Protein AF-F8MF35-F1 (afdb_monomer)

Solvent-accessible surface area (backbone atoms only — not comparable to full-atom values): 8853 Å² total; per-residue (Å²): 119,29,60,53,88,91,62,76,61,62,36,95,80,21,42,27,32,47,70,94,35,84,47,41,43,65,75,42,80,76,54,50,90,77,56,73,77,44,73,49,78,48,78,39,83,89,72,42,32,37,41,39,40,38,32,13,63,85,31,99,70,37,28,41,36,44,32,42,40,33,34,42,90,88,78,61,24,35,38,35,41,42,29,43,72,42,34,90,89,41,87,92,64,50,42,61,60,51,49,56,53,62,70,71,61,81,86,73,88,71,58,75,94,75,55,75,5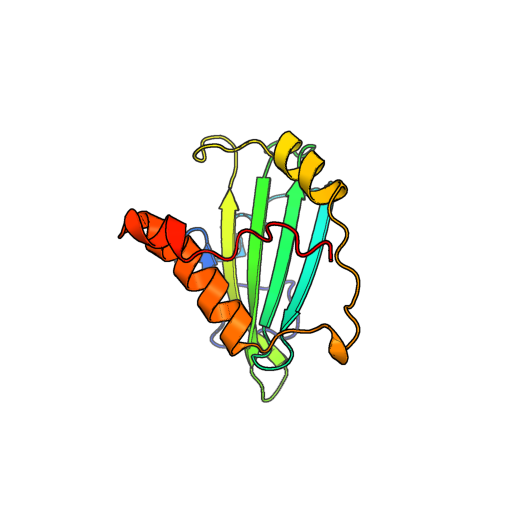4,71,66,58,55,48,53,44,53,49,32,55,59,37,38,82,82,35,75,73,31,62,81,69,34,78,84,71,81,78,87,83,125

Sequence (149 aa):
MGQAVPLKNIADDFQYIENNKTTLIITGIFSSILKMDFNRTIINMVSCLTFAEVVSTTSYKPFVLSSYIRHYLSDISIYKIDTIASTTGSWLFNASWTLQFARQENWPIMPLAQRDTRHTLQAAADTYLDMWSNKSAINAVPWGHHVHD

InterPro domains:
  IPR058334 Domain of unknown function DUF8021 [PF26061] (114-145)

Mean predicted aligned error: 5.94 Å

Nearest PDB structures (foldseek):
  7f0o-assembly1_A  TM=5.473E-01  e=5.793E-03  Aspergillus novofumigatus
  7f0z-assembly1_A  TM=4.625E-01  e=2.219E-02  Aspergillus novofumigatus
  7f11-assembly1_B  TM=4.968E-01  e=4.342E-02  Aspergillus novofumigatus
  8chv-assembly1_A  TM=6.545E-01  e=2.711E-01  Homo sapiens
  8chv-assembly1_D  TM=5.421E-01  e=1.768E-01  Homo sapiens

pLDDT: mean 89.34, std 11.83, range [36.72, 97.81]

Organism: Neurospora tetrasperma (strain FGSC 2508 / ATCC MYA-4615 / P0657) (NCBI:txid510951)

Foldseek 3Di:
DADPPVDPQADPQAWEAEPNDTDHCCVDPVVDPDDFPDKDWDADPVQLKIWMWTWDPPPPKTKIKTWIFGADPPRRGTRYIHIYIDTPPRPPDDSVVVVVVVVVDDDDDDDPVPDDDPVVVVVLVVLVVCCVVDVVSVVVRPPVPDPPD

Radius of gyration: 17.97 Å; Cα contacts (8 Å, |Δi|>4): 218; chains: 1; bounding box: 47×38×43 Å

Structure (mmCIF, N/CA/C/O backbone):
data_AF-F8MF35-F1
#
_entry.id   AF-F8MF35-F1
#
loop_
_atom_site.group_PDB
_atom_site.id
_atom_site.type_symbol
_atom_site.label_atom_id
_atom_site.label_alt_id
_atom_site.label_comp_id
_atom_site.label_asym_id
_atom_site.label_entity_id
_atom_site.label_seq_id
_atom_site.pdbx_PDB_ins_code
_atom_site.Cartn_x
_atom_site.Cartn_y
_atom_site.Cartn_z
_atom_site.occupancy
_atom_site.B_iso_or_equiv
_atom_site.auth_seq_id
_atom_site.auth_comp_id
_atom_site.auth_asym_id
_atom_site.auth_atom_id
_atom_site.pdbx_PDB_model_num
ATOM 1 N N . MET A 1 1 ? -9.294 -13.605 12.726 1.00 48.94 1 MET A N 1
ATOM 2 C CA . MET A 1 1 ? -10.385 -13.453 11.744 1.00 48.94 1 MET A CA 1
ATOM 3 C C . MET A 1 1 ? -10.772 -11.986 11.699 1.00 48.94 1 MET A C 1
ATOM 5 O O . MET A 1 1 ? -11.247 -11.487 12.708 1.00 48.94 1 MET A O 1
ATOM 9 N N . GLY A 1 2 ? -10.487 -11.265 10.612 1.00 55.09 2 GLY A N 1
ATOM 10 C CA . GLY A 1 2 ? -10.850 -9.846 10.493 1.00 55.09 2 GLY A CA 1
ATOM 11 C C . GLY A 1 2 ? -12.334 -9.685 10.142 1.00 55.09 2 GLY A C 1
ATOM 12 O O . GLY A 1 2 ? -12.716 -9.895 9.005 1.00 55.09 2 GLY A O 1
ATOM 13 N N . GLN A 1 3 ? -13.205 -9.341 11.091 1.00 55.88 3 GLN A N 1
ATOM 14 C CA . GLN A 1 3 ? -14.643 -9.212 10.800 1.00 55.88 3 GLN A CA 1
ATOM 15 C C . GLN A 1 3 ? -14.923 -8.137 9.739 1.00 55.88 3 GLN A C 1
ATOM 17 O O . GLN A 1 3 ? -14.727 -6.960 10.004 1.00 55.88 3 GLN A O 1
ATOM 22 N N . ALA A 1 4 ? -15.421 -8.536 8.568 1.00 60.62 4 ALA A N 1
ATOM 23 C CA . ALA A 1 4 ? -15.532 -7.701 7.370 1.00 60.62 4 ALA A CA 1
ATOM 24 C C . ALA A 1 4 ? -16.988 -7.409 6.949 1.00 60.62 4 ALA A C 1
ATOM 26 O O . ALA A 1 4 ? -17.245 -7.195 5.777 1.00 60.62 4 ALA A O 1
ATOM 27 N N . VAL A 1 5 ? -17.943 -7.411 7.886 1.00 55.88 5 VAL A N 1
ATOM 28 C CA . VAL A 1 5 ? -19.406 -7.522 7.659 1.00 55.88 5 VAL A CA 1
ATOM 29 C C . VAL A 1 5 ? -20.009 -6.713 6.478 1.00 55.88 5 VAL A C 1
ATOM 31 O O . VAL A 1 5 ? -20.897 -7.255 5.822 1.00 55.88 5 VAL A O 1
ATOM 34 N N . PRO A 1 6 ? -19.587 -5.474 6.140 1.00 65.19 6 PRO A N 1
ATOM 35 C CA . PRO A 1 6 ? -20.104 -4.771 4.955 1.00 65.19 6 PRO A CA 1
ATOM 36 C C . PRO A 1 6 ? -19.389 -5.094 3.622 1.00 65.19 6 PRO A C 1
ATOM 38 O O . PRO A 1 6 ? -19.875 -4.694 2.562 1.00 65.19 6 PRO A O 1
ATOM 41 N N . LEU A 1 7 ? -18.245 -5.783 3.639 1.00 69.00 7 LEU A N 1
ATOM 42 C CA . LEU A 1 7 ? -17.486 -6.174 2.449 1.00 69.00 7 LEU A CA 1
ATOM 43 C C . LEU A 1 7 ? -18.080 -7.441 1.814 1.00 69.00 7 LEU A C 1
ATOM 45 O O . LEU A 1 7 ? -18.447 -8.395 2.496 1.00 69.00 7 LEU A O 1
ATOM 49 N N . LYS A 1 8 ? -18.160 -7.455 0.481 1.00 80.44 8 LYS A N 1
ATOM 50 C CA . LYS A 1 8 ? -18.627 -8.605 -0.308 1.00 80.44 8 LYS A CA 1
ATOM 51 C C . LYS A 1 8 ? -17.434 -9.388 -0.854 1.00 80.44 8 LYS A C 1
ATOM 53 O O . LYS A 1 8 ? -16.385 -8.800 -1.100 1.00 80.44 8 LYS A O 1
ATOM 58 N N . ASN A 1 9 ? -17.633 -10.682 -1.106 1.00 89.38 9 ASN A N 1
ATOM 59 C CA . ASN A 1 9 ? -16.614 -11.592 -1.644 1.00 89.38 9 ASN A CA 1
ATOM 60 C C . ASN A 1 9 ? -15.341 -11.668 -0.774 1.00 89.38 9 ASN A C 1
ATOM 62 O O . ASN A 1 9 ? -14.228 -11.477 -1.260 1.00 89.38 9 ASN A O 1
ATOM 66 N N . ILE A 1 10 ? -15.521 -11.883 0.530 1.00 92.31 10 ILE A N 1
ATOM 67 C CA . ILE A 1 10 ? -14.438 -12.078 1.502 1.00 92.31 10 ILE A CA 1
ATOM 68 C C . ILE A 1 10 ? -14.250 -13.578 1.727 1.00 92.31 10 ILE A C 1
ATOM 70 O O . ILE A 1 10 ? -15.241 -14.282 1.911 1.00 92.31 10 ILE A O 1
ATOM 74 N N . ALA A 1 11 ? -13.006 -14.050 1.708 1.00 94.38 11 ALA A N 1
ATOM 75 C CA . ALA A 1 11 ? -12.685 -15.446 1.985 1.00 94.38 11 ALA A CA 1
ATOM 76 C C . ALA A 1 11 ? -12.872 -15.785 3.476 1.00 94.38 11 ALA A C 1
ATOM 78 O O . ALA A 1 11 ? -12.689 -14.927 4.345 1.00 94.38 11 ALA A O 1
ATOM 79 N N . ASP A 1 12 ? -13.178 -17.045 3.786 1.00 92.31 12 ASP A N 1
ATOM 80 C CA . ASP A 1 12 ? -13.400 -17.502 5.167 1.00 92.31 12 ASP A CA 1
ATOM 81 C C . ASP A 1 12 ? -12.163 -17.321 6.066 1.00 92.31 12 ASP A C 1
ATOM 83 O O . ASP A 1 12 ? -12.277 -17.079 7.270 1.00 92.31 12 ASP A O 1
ATOM 87 N N . ASP A 1 13 ? -10.964 -17.389 5.487 1.00 94.25 13 ASP A N 1
ATOM 88 C CA . ASP A 1 13 ? -9.683 -17.238 6.176 1.00 94.25 13 ASP A CA 1
ATOM 89 C C . ASP A 1 13 ? -9.136 -15.799 6.157 1.00 94.25 13 ASP A C 1
ATOM 91 O O . ASP A 1 13 ? -7.957 -15.564 6.435 1.00 94.25 13 ASP A O 1
ATOM 95 N N . PHE A 1 14 ? -10.001 -14.815 5.893 1.00 94.94 14 PHE A N 1
ATOM 96 C CA . PHE A 1 14 ? -9.620 -13.419 5.730 1.00 94.94 14 PHE A CA 1
ATOM 97 C C . PHE A 1 14 ? -8.771 -12.840 6.876 1.00 94.94 14 PHE A C 1
ATOM 99 O O . PHE A 1 14 ? -9.105 -12.898 8.075 1.00 94.94 14 PHE A O 1
ATOM 106 N N . GLN A 1 15 ? -7.694 -12.165 6.468 1.00 96.19 15 GLN A N 1
ATOM 107 C CA . GLN A 1 15 ? -6.764 -11.462 7.340 1.00 96.19 15 GLN A CA 1
ATOM 108 C C . GLN A 1 15 ? -6.730 -9.964 7.055 1.00 96.19 15 GLN A C 1
ATOM 110 O O . GLN A 1 15 ? -6.621 -9.519 5.912 1.00 96.19 15 GLN A O 1
ATOM 115 N N . TYR A 1 16 ? -6.730 -9.185 8.132 1.00 96.12 16 TYR A N 1
ATOM 116 C CA . TYR A 1 16 ? -6.444 -7.762 8.083 1.00 96.12 16 TYR A CA 1
ATOM 117 C C . TYR A 1 16 ? -5.167 -7.462 8.864 1.00 96.12 16 TYR A C 1
ATOM 119 O O . TYR A 1 16 ? -5.028 -7.860 10.025 1.00 96.12 16 TYR A O 1
ATOM 127 N N . ILE A 1 17 ? -4.237 -6.778 8.205 1.00 97.81 17 ILE A N 1
ATOM 128 C CA . ILE A 1 17 ? -2.981 -6.313 8.784 1.00 97.81 17 ILE A CA 1
ATOM 129 C C . ILE A 1 17 ? -2.973 -4.795 8.670 1.00 97.81 17 ILE A C 1
ATOM 131 O O . ILE A 1 17 ? -3.149 -4.257 7.582 1.00 97.81 17 ILE A O 1
ATOM 135 N N . GLU A 1 18 ? -2.760 -4.113 9.789 1.00 96.38 18 GLU A N 1
ATOM 136 C CA . GLU A 1 18 ? -2.608 -2.663 9.830 1.00 96.38 18 GLU A CA 1
ATOM 137 C C . GLU A 1 18 ? -1.289 -2.311 10.506 1.00 96.38 18 GLU A C 1
ATOM 139 O O . GLU A 1 18 ? -1.037 -2.751 11.629 1.00 96.38 18 GLU A O 1
ATOM 144 N N . ASN A 1 19 ? -0.438 -1.529 9.835 1.00 96.06 19 ASN A N 1
ATOM 145 C CA . ASN A 1 19 ? 0.861 -1.102 10.366 1.00 96.06 19 ASN A CA 1
ATOM 146 C C . ASN A 1 19 ? 1.671 -2.281 10.949 1.00 96.06 19 ASN A C 1
ATOM 148 O O . ASN A 1 19 ? 2.164 -2.225 12.079 1.00 96.06 19 ASN A O 1
ATOM 152 N N . ASN A 1 20 ? 1.777 -3.366 10.169 1.00 96.31 20 ASN A N 1
ATOM 153 C CA . ASN A 1 20 ? 2.462 -4.622 10.507 1.00 96.31 20 ASN A CA 1
ATOM 154 C C . ASN A 1 20 ? 1.878 -5.397 11.702 1.00 96.31 20 ASN A C 1
ATOM 156 O O . ASN A 1 20 ? 2.557 -6.247 12.280 1.00 96.31 20 ASN A O 1
ATOM 160 N N . LYS A 1 21 ? 0.622 -5.138 12.083 1.00 96.12 21 LYS A N 1
ATOM 161 C CA . LYS A 1 21 ? -0.072 -5.867 13.149 1.00 96.12 21 LYS A CA 1
ATOM 162 C C . LYS A 1 21 ? -1.361 -6.487 12.634 1.00 96.12 21 LYS A C 1
ATOM 164 O O . LYS A 1 21 ? -2.215 -5.798 12.083 1.00 96.12 21 LYS A O 1
ATOM 169 N N . THR A 1 22 ? -1.527 -7.785 12.866 1.00 96.38 22 THR A N 1
ATOM 170 C CA . THR A 1 22 ? -2.803 -8.465 12.625 1.00 96.38 22 THR A CA 1
ATOM 171 C C . THR A 1 22 ? -3.858 -7.919 13.582 1.00 96.38 22 THR A C 1
ATOM 173 O O . THR A 1 22 ? -3.657 -7.933 14.797 1.00 96.38 22 THR A O 1
ATOM 176 N N . THR A 1 23 ? -4.981 -7.444 13.049 1.00 93.00 23 THR A N 1
ATOM 177 C CA . THR A 1 23 ? -6.062 -6.841 13.844 1.00 93.00 23 THR A CA 1
ATOM 178 C C . THR A 1 23 ? -7.435 -7.097 13.214 1.00 93.00 23 THR A C 1
ATOM 180 O O . THR A 1 23 ? -7.542 -7.693 12.140 1.00 93.00 23 THR A O 1
ATOM 183 N N . LEU A 1 24 ? -8.516 -6.687 13.883 1.00 91.19 24 LEU A N 1
ATOM 184 C CA . LEU A 1 24 ? -9.855 -6.691 13.296 1.00 91.19 24 LEU A CA 1
ATOM 185 C C . LEU A 1 24 ? -10.034 -5.424 12.459 1.00 91.19 24 LEU A C 1
ATOM 187 O O . LEU A 1 24 ? -9.808 -4.319 12.954 1.00 91.19 24 LEU A O 1
ATOM 191 N N . ILE A 1 25 ? -10.499 -5.565 11.217 1.00 90.44 25 ILE A N 1
ATOM 192 C CA . ILE A 1 25 ? -10.723 -4.417 10.321 1.00 90.44 25 ILE A CA 1
ATOM 193 C C . ILE A 1 25 ? -11.735 -3.413 10.901 1.00 90.44 25 ILE A C 1
ATOM 195 O O . ILE A 1 25 ? -11.543 -2.208 10.777 1.00 90.44 25 ILE A O 1
ATOM 199 N N . ILE A 1 26 ? -12.728 -3.895 11.657 1.00 88.00 26 ILE A N 1
ATOM 200 C CA . ILE A 1 26 ? -13.704 -3.071 12.399 1.00 88.00 26 ILE A CA 1
ATOM 201 C C . ILE A 1 26 ? -13.131 -2.327 13.613 1.00 88.00 26 ILE A C 1
ATOM 203 O O . ILE A 1 26 ? -13.817 -1.487 14.181 1.00 88.00 26 ILE A O 1
ATOM 207 N N . THR A 1 27 ? -11.904 -2.634 14.031 1.00 89.81 27 THR A N 1
ATOM 208 C CA . THR A 1 27 ? -11.193 -1.901 15.096 1.00 89.81 27 THR A CA 1
ATOM 209 C C . THR A 1 27 ? -10.030 -1.068 14.561 1.00 89.81 27 THR A C 1
ATOM 211 O O . THR A 1 27 ? -9.429 -0.309 15.314 1.00 89.81 27 THR A O 1
ATOM 214 N N . GLY A 1 28 ? -9.693 -1.226 13.277 1.00 88.31 28 GLY A N 1
ATOM 215 C CA . GLY A 1 28 ? -8.611 -0.507 12.611 1.00 88.31 28 GLY A CA 1
ATOM 216 C C . GLY A 1 28 ? -9.039 0.856 12.072 1.00 88.31 28 GLY A C 1
ATOM 217 O O . GLY A 1 28 ? -10.094 1.389 12.421 1.00 88.31 28 GLY A O 1
ATOM 218 N N . ILE A 1 29 ? -8.243 1.409 11.163 1.00 89.06 29 ILE A N 1
ATOM 219 C CA . ILE A 1 29 ? -8.468 2.717 10.541 1.00 89.06 29 ILE A CA 1
ATOM 220 C C . ILE A 1 29 ? -9.811 2.802 9.804 1.00 89.06 29 ILE A C 1
ATOM 222 O O . ILE A 1 29 ? -10.461 3.845 9.818 1.00 89.06 29 ILE A O 1
ATOM 226 N N . PHE A 1 30 ? -10.280 1.687 9.240 1.00 87.25 30 PHE A N 1
ATOM 227 C CA . PHE A 1 30 ? -11.561 1.599 8.532 1.00 87.25 30 PHE A CA 1
ATOM 228 C C . PHE A 1 30 ? -12.794 1.633 9.451 1.00 87.25 30 PHE A C 1
ATOM 230 O O . PHE A 1 30 ? -13.915 1.697 8.955 1.00 87.25 30 PHE A O 1
ATOM 237 N N . SER A 1 31 ? -12.610 1.624 10.775 1.00 85.62 31 SER A N 1
ATOM 238 C CA . SER A 1 31 ? -13.697 1.819 11.749 1.00 85.62 31 SER A CA 1
ATOM 239 C C . SER A 1 31 ? -14.166 3.274 11.860 1.00 85.62 31 SER A C 1
ATOM 241 O O . SER A 1 31 ? -15.245 3.548 12.384 1.00 85.62 31 SER A O 1
ATOM 243 N N . SER A 1 32 ? -13.350 4.220 11.389 1.00 78.44 32 SER A N 1
ATOM 244 C CA . SER A 1 32 ? -13.625 5.654 11.461 1.00 78.44 32 SER A CA 1
ATOM 245 C C . SER A 1 32 ? -14.308 6.163 10.190 1.00 78.44 32 SER A C 1
ATOM 247 O O . SER A 1 32 ? -14.202 5.561 9.126 1.00 78.44 32 SER A O 1
ATOM 249 N N . ILE A 1 33 ? -14.980 7.316 10.268 1.00 74.94 33 ILE A N 1
ATOM 250 C CA . ILE A 1 33 ? -15.482 7.998 9.067 1.00 74.94 33 ILE A CA 1
ATOM 251 C C . ILE A 1 33 ? -14.280 8.546 8.287 1.00 74.94 33 ILE A C 1
ATOM 253 O O . ILE A 1 33 ? -13.606 9.483 8.720 1.00 74.94 33 ILE A O 1
ATOM 257 N N . LEU A 1 34 ? -14.015 7.950 7.126 1.00 79.12 34 LEU A N 1
ATOM 258 C CA . LEU A 1 34 ? -12.908 8.305 6.246 1.00 79.12 34 LEU A CA 1
ATOM 259 C C . LEU A 1 34 ? -13.431 9.156 5.082 1.00 79.12 34 LEU A C 1
ATOM 261 O O . LEU A 1 34 ? -13.880 8.629 4.066 1.00 79.12 34 LEU A O 1
ATOM 265 N N . LYS A 1 35 ? -13.381 10.486 5.210 1.00 87.38 35 LYS A N 1
ATOM 266 C CA . LYS A 1 35 ? -13.580 11.360 4.046 1.00 87.38 35 LYS A CA 1
ATOM 267 C C . LYS A 1 35 ? -12.353 11.246 3.142 1.00 87.38 35 LYS A C 1
ATOM 269 O O . LYS A 1 35 ? -11.247 11.444 3.616 1.00 87.38 35 LYS A O 1
ATOM 274 N N . MET A 1 36 ? -12.539 10.934 1.864 1.00 91.06 36 MET A N 1
ATOM 275 C CA . MET A 1 36 ? -11.436 10.822 0.903 1.00 91.06 36 MET A CA 1
ATOM 276 C C . MET A 1 36 ? -11.335 12.098 0.068 1.00 91.06 36 MET A C 1
ATOM 278 O O . MET A 1 36 ? -12.311 12.493 -0.564 1.00 91.06 36 MET A O 1
ATOM 282 N N . ASP A 1 37 ? -10.158 12.720 0.039 1.00 95.69 37 ASP A N 1
ATOM 283 C CA . ASP A 1 37 ? -9.874 13.908 -0.784 1.00 95.69 37 ASP A CA 1
ATOM 284 C C . ASP A 1 37 ? -9.106 13.560 -2.073 1.00 95.69 37 ASP A C 1
ATOM 286 O O . ASP A 1 37 ? -9.059 14.354 -3.021 1.00 95.69 37 ASP A O 1
ATOM 290 N N . PHE A 1 38 ? -8.503 12.370 -2.101 1.00 95.75 38 PHE A N 1
ATOM 291 C CA . PHE A 1 38 ? -7.874 11.747 -3.258 1.00 95.75 38 PHE A CA 1
ATOM 292 C C . PHE A 1 38 ? -7.849 10.229 -3.083 1.00 95.75 38 PHE A C 1
ATOM 294 O O . PHE A 1 38 ? -7.722 9.722 -1.965 1.00 95.75 38 PHE A O 1
ATOM 301 N N . ASN A 1 39 ? -7.949 9.512 -4.199 1.00 95.62 39 ASN A N 1
ATOM 302 C CA . ASN A 1 39 ? -7.656 8.092 -4.257 1.00 95.62 39 ASN A CA 1
ATOM 303 C C . ASN A 1 39 ? -6.943 7.741 -5.565 1.00 95.62 39 ASN A C 1
ATOM 305 O O . ASN A 1 39 ? -7.131 8.406 -6.586 1.00 95.62 39 ASN A O 1
ATOM 309 N N . ARG A 1 40 ? -6.155 6.670 -5.523 1.00 94.56 40 ARG A N 1
ATOM 310 C CA . ARG A 1 40 ? -5.594 6.015 -6.701 1.00 94.56 40 ARG A CA 1
ATOM 311 C C . ARG A 1 40 ? -5.683 4.512 -6.526 1.00 94.56 40 ARG A C 1
ATOM 313 O O . ARG A 1 40 ? -5.469 3.991 -5.435 1.00 94.56 40 ARG A O 1
ATOM 320 N N . THR A 1 41 ? -5.952 3.808 -7.617 1.00 94.38 41 THR A N 1
ATOM 321 C CA . THR A 1 41 ? -5.960 2.348 -7.637 1.00 94.38 41 THR A CA 1
ATOM 322 C C . THR A 1 41 ? -5.061 1.831 -8.750 1.00 94.38 41 THR A C 1
ATOM 324 O O . THR A 1 41 ? -5.130 2.307 -9.880 1.00 94.38 41 THR A O 1
ATOM 327 N N . ILE A 1 42 ? -4.222 0.850 -8.425 1.00 92.62 42 ILE A N 1
ATOM 328 C CA . ILE A 1 42 ? -3.347 0.147 -9.365 1.00 92.62 42 ILE A CA 1
ATO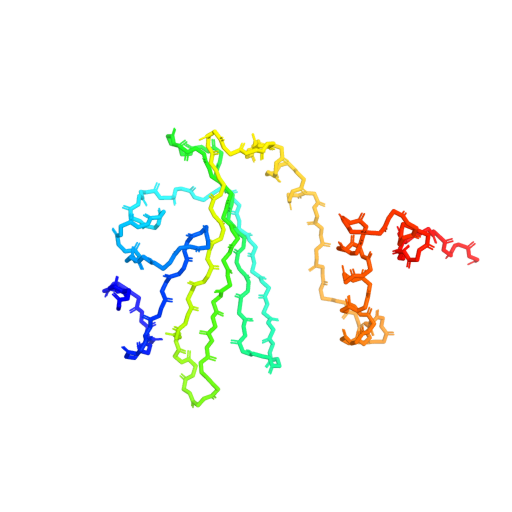M 329 C C . ILE A 1 42 ? -3.646 -1.345 -9.252 1.00 92.62 42 ILE A C 1
ATOM 331 O O . ILE A 1 42 ? -3.714 -1.891 -8.152 1.00 92.62 42 ILE A O 1
ATOM 335 N N . ILE A 1 43 ? -3.821 -2.014 -10.389 1.00 92.12 43 ILE A N 1
ATOM 336 C CA . ILE A 1 43 ? -4.199 -3.427 -10.440 1.00 92.12 43 ILE A CA 1
ATOM 337 C C . ILE A 1 43 ? -3.039 -4.240 -11.012 1.00 92.12 43 ILE A C 1
ATOM 339 O O . ILE A 1 43 ? -2.516 -3.939 -12.084 1.00 92.12 43 ILE A O 1
ATOM 343 N N . ASN A 1 44 ? -2.658 -5.307 -10.314 1.00 91.19 44 ASN A N 1
ATOM 344 C CA . ASN A 1 44 ? -1.713 -6.308 -10.784 1.00 91.19 44 ASN A CA 1
ATOM 345 C C . ASN A 1 44 ? -2.468 -7.572 -11.193 1.00 91.19 44 ASN A C 1
ATOM 347 O O . ASN A 1 44 ? -2.809 -8.411 -10.357 1.00 91.19 44 ASN A O 1
ATOM 351 N N . MET A 1 45 ? -2.693 -7.712 -12.497 1.00 87.94 45 MET A N 1
ATOM 352 C CA . MET A 1 45 ? -3.438 -8.837 -13.068 1.00 87.94 45 MET A CA 1
ATOM 353 C C . MET A 1 45 ? -2.701 -10.180 -12.953 1.00 87.94 45 MET A C 1
ATOM 355 O O . MET A 1 45 ? -3.341 -11.221 -12.989 1.00 87.94 45 MET A O 1
ATOM 359 N N . VAL A 1 46 ? -1.371 -10.177 -12.800 1.00 89.25 46 VAL A N 1
ATOM 360 C CA . VAL A 1 46 ? -0.571 -11.416 -12.711 1.00 89.25 46 VAL A CA 1
ATOM 361 C C . VAL A 1 46 ? -0.670 -12.041 -11.323 1.00 89.25 46 VAL A C 1
ATOM 363 O O . VAL A 1 46 ? -0.708 -13.257 -11.191 1.00 89.25 46 VAL A O 1
ATOM 366 N N . SER A 1 47 ? -0.692 -11.212 -10.279 1.00 90.38 47 SER A N 1
ATOM 367 C CA . SER A 1 47 ? -0.726 -11.676 -8.889 1.00 90.38 47 SER A CA 1
ATOM 368 C C . SER A 1 47 ? -2.078 -11.456 -8.207 1.00 90.38 47 SER A C 1
ATOM 370 O O . SER A 1 47 ? -2.118 -11.497 -6.981 1.00 90.38 47 SER A O 1
ATOM 372 N N . CYS A 1 48 ? -3.133 -11.143 -8.973 1.00 93.44 48 CYS A N 1
ATOM 373 C CA . CYS A 1 48 ? -4.473 -10.784 -8.487 1.00 93.44 48 CYS A CA 1
ATOM 374 C C . CYS A 1 48 ? -4.431 -9.913 -7.221 1.00 93.44 48 CYS A C 1
ATOM 376 O O . CYS A 1 48 ? -4.985 -10.240 -6.171 1.00 93.44 48 CYS A O 1
ATOM 378 N N . LEU A 1 49 ? -3.698 -8.804 -7.333 1.00 95.31 49 LEU A N 1
ATOM 379 C CA . LEU A 1 49 ? -3.449 -7.857 -6.254 1.00 95.31 49 LEU A CA 1
ATOM 380 C C . LEU A 1 49 ? -3.899 -6.468 -6.693 1.00 95.31 49 LEU A C 1
ATOM 382 O O . LEU A 1 49 ? -3.519 -6.006 -7.767 1.00 95.31 49 LEU A O 1
ATOM 386 N N . THR A 1 50 ? -4.628 -5.784 -5.825 1.00 95.69 50 THR A N 1
ATOM 387 C CA . THR A 1 50 ? -4.981 -4.376 -5.989 1.00 95.69 50 THR A CA 1
ATOM 388 C C . THR A 1 50 ? -4.210 -3.550 -4.969 1.00 95.69 50 THR A C 1
ATOM 390 O O . THR A 1 50 ? -4.175 -3.893 -3.791 1.00 95.69 50 THR A O 1
ATOM 393 N N . PHE A 1 51 ? -3.593 -2.462 -5.407 1.00 96.38 51 PHE A N 1
ATOM 394 C CA . PHE A 1 51 ? -3.067 -1.420 -4.536 1.00 96.38 51 PHE A CA 1
ATOM 395 C C . PHE A 1 51 ? -4.022 -0.228 -4.555 1.00 96.38 51 PHE A C 1
ATOM 397 O O . PHE A 1 51 ? -4.398 0.238 -5.631 1.00 96.38 51 PHE A O 1
ATOM 404 N N . ALA A 1 52 ? -4.406 0.261 -3.381 1.00 95.88 52 ALA A N 1
ATOM 405 C CA . ALA A 1 52 ? -5.236 1.442 -3.208 1.00 95.88 52 ALA A CA 1
ATOM 406 C C . ALA A 1 52 ? -4.526 2.458 -2.307 1.00 95.88 52 ALA A C 1
ATOM 408 O O . ALA A 1 52 ? -4.229 2.175 -1.144 1.00 95.88 52 AL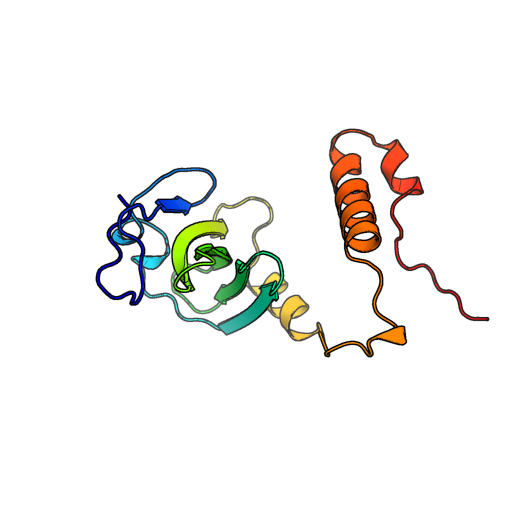A A O 1
ATOM 409 N N . GLU A 1 53 ? -4.293 3.645 -2.850 1.00 96.06 53 GLU A N 1
ATOM 410 C CA . GLU A 1 53 ? -3.847 4.817 -2.111 1.00 96.06 53 GLU A CA 1
ATOM 411 C C . GLU A 1 53 ? -5.055 5.702 -1.812 1.00 96.06 53 GLU A C 1
ATOM 413 O O . GLU A 1 53 ? -5.865 5.976 -2.700 1.00 96.06 53 GLU A O 1
ATOM 418 N N . VAL A 1 54 ? -5.171 6.165 -0.570 1.00 95.75 54 VAL A N 1
ATOM 419 C CA . VAL A 1 54 ? -6.210 7.110 -0.152 1.00 95.75 54 VAL A CA 1
ATOM 420 C C . VAL A 1 54 ? -5.577 8.219 0.669 1.00 95.75 54 VAL A C 1
ATOM 422 O O . VAL A 1 54 ? -4.880 7.953 1.646 1.00 95.75 54 VAL A O 1
ATOM 425 N N . VAL A 1 55 ? -5.875 9.467 0.315 1.00 96.50 55 VAL A N 1
ATOM 426 C CA . VAL A 1 55 ? -5.421 10.645 1.058 1.00 96.50 55 VAL A CA 1
ATOM 427 C C . VAL A 1 55 ? -6.628 11.425 1.561 1.00 96.50 55 VAL A C 1
ATOM 429 O O . VAL A 1 55 ? -7.574 11.698 0.820 1.00 96.50 55 VAL A O 1
ATOM 432 N N . SER A 1 56 ? -6.572 11.800 2.834 1.00 94.94 56 SER A N 1
ATOM 433 C CA . SER A 1 56 ? -7.554 12.643 3.503 1.00 94.94 56 SER A CA 1
ATOM 434 C C . SER A 1 56 ? -6.848 13.767 4.235 1.00 94.94 56 SER A C 1
ATOM 436 O O . SER A 1 56 ? -6.098 13.534 5.187 1.00 94.94 56 SER A O 1
ATOM 438 N N . THR A 1 57 ? -7.139 14.991 3.818 1.00 93.88 57 THR A N 1
ATOM 439 C CA . THR A 1 57 ? -6.655 16.224 4.441 1.00 93.88 57 THR A CA 1
ATOM 440 C C . THR A 1 57 ? -7.753 16.939 5.217 1.00 93.88 57 THR A C 1
ATOM 442 O O . THR A 1 57 ? -7.445 17.734 6.099 1.00 93.88 57 THR A O 1
ATOM 445 N N . THR A 1 58 ? -9.024 16.647 4.925 1.00 86.06 58 THR A N 1
ATOM 446 C CA . THR A 1 58 ? -10.184 17.362 5.480 1.00 86.06 58 THR A CA 1
ATOM 447 C C . THR A 1 58 ? -10.979 16.580 6.529 1.00 86.06 58 THR A C 1
ATOM 449 O O . THR A 1 58 ? -11.955 17.103 7.068 1.00 86.06 58 THR A O 1
ATOM 452 N N . SER A 1 59 ? -10.595 15.337 6.837 1.00 81.12 59 SER A N 1
ATOM 453 C CA . SER A 1 59 ? -11.138 14.617 7.998 1.00 81.12 59 SER A CA 1
ATOM 454 C C . SER A 1 59 ? -10.653 15.240 9.313 1.00 81.12 59 SER A C 1
ATOM 456 O O . SER A 1 59 ? -9.569 15.820 9.363 1.00 81.12 59 SER A O 1
ATOM 458 N N . TYR A 1 60 ? -11.418 15.057 10.400 1.00 83.06 60 TYR A N 1
ATOM 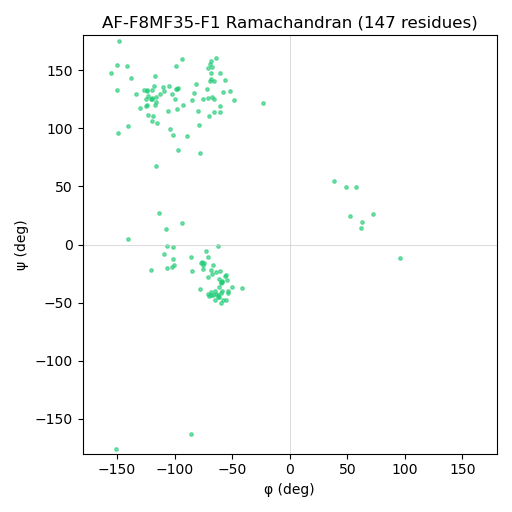459 C CA . TYR A 1 60 ? -11.020 15.465 11.758 1.00 83.06 60 TYR A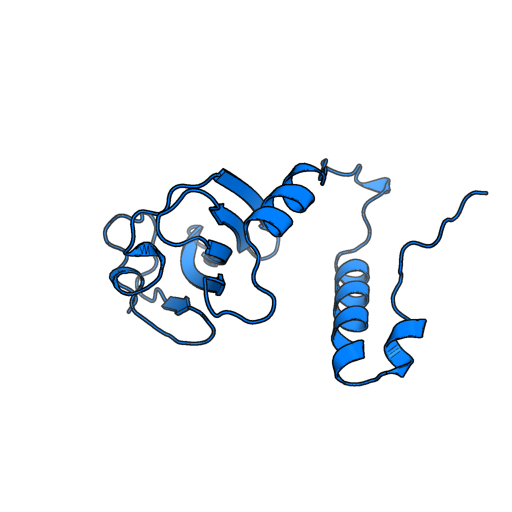 CA 1
ATOM 460 C C . TYR A 1 60 ? -9.616 14.961 12.118 1.00 83.06 60 TYR A C 1
ATOM 462 O O . TYR A 1 60 ? -8.833 15.662 12.756 1.00 83.06 60 TYR A O 1
ATOM 470 N N . LYS A 1 61 ? -9.288 13.750 11.659 1.00 88.62 61 LYS A N 1
ATOM 471 C CA . LYS A 1 61 ? -7.951 13.177 11.745 1.00 88.62 61 LYS A CA 1
ATOM 472 C C . LYS A 1 61 ? -7.441 12.889 10.327 1.00 88.62 61 LYS A C 1
ATOM 474 O O . LYS A 1 61 ? -7.937 11.949 9.706 1.00 88.62 61 LYS A O 1
ATOM 479 N N . PRO A 1 62 ? -6.487 13.679 9.797 1.00 93.12 62 PRO A N 1
ATOM 480 C CA . PRO A 1 62 ? -5.899 13.436 8.483 1.00 93.12 62 PRO A CA 1
ATOM 481 C C . PRO A 1 62 ? -5.201 12.080 8.414 1.00 93.12 62 PRO A C 1
ATOM 483 O O . PRO A 1 62 ? -4.623 11.611 9.402 1.00 93.12 62 PRO A O 1
ATOM 486 N N . PHE A 1 63 ? -5.217 11.462 7.238 1.00 94.81 63 PHE A N 1
ATOM 487 C CA . PHE A 1 63 ? -4.558 10.181 7.010 1.00 94.81 63 PHE A CA 1
ATOM 488 C C . PHE A 1 63 ? -4.084 10.023 5.566 1.00 94.81 63 PHE A C 1
ATOM 490 O O . PHE A 1 63 ? -4.641 10.606 4.634 1.00 94.81 63 PHE A O 1
ATOM 497 N N . VAL A 1 64 ? -3.062 9.189 5.405 1.00 96.12 64 VAL A N 1
ATOM 498 C CA . VAL A 1 64 ? -2.611 8.634 4.129 1.00 96.12 64 VAL A CA 1
ATOM 499 C C . VAL A 1 64 ? -2.609 7.121 4.300 1.00 96.12 64 VAL A C 1
ATOM 501 O O . VAL A 1 64 ? -1.925 6.602 5.185 1.00 96.12 64 VAL A O 1
ATOM 504 N N . LEU A 1 65 ? -3.410 6.428 3.494 1.00 96.25 65 LEU A N 1
ATOM 505 C CA . LEU A 1 65 ? -3.526 4.975 3.507 1.00 96.25 65 LEU A CA 1
ATOM 506 C C . LEU A 1 65 ? -2.908 4.404 2.244 1.00 96.25 65 LEU A C 1
ATOM 508 O O . LEU A 1 65 ? -3.172 4.878 1.143 1.00 96.25 65 LEU A O 1
ATOM 512 N N . SER A 1 66 ? -2.139 3.342 2.418 1.00 96.94 66 SER A N 1
ATOM 513 C CA . SER A 1 66 ? -1.647 2.484 1.347 1.00 96.94 66 SER A CA 1
ATOM 514 C C . SER A 1 66 ? -2.109 1.069 1.649 1.00 96.94 66 SER A C 1
ATOM 516 O O . SER A 1 66 ? -1.676 0.490 2.641 1.00 96.94 66 SER A O 1
ATOM 518 N N . SER A 1 67 ? -3.026 0.538 0.840 1.00 96.94 67 SER A N 1
ATOM 519 C CA . SER A 1 67 ? -3.653 -0.766 1.073 1.00 96.94 67 SER A CA 1
ATOM 520 C C . SER A 1 67 ? -3.396 -1.726 -0.080 1.00 96.94 67 SER A C 1
ATOM 522 O O . SER A 1 67 ? -3.738 -1.434 -1.223 1.00 96.94 67 SER A O 1
ATOM 524 N N . TYR A 1 68 ? -2.851 -2.897 0.229 1.00 97.38 68 TYR A N 1
ATOM 525 C CA . TYR A 1 68 ? -2.750 -4.031 -0.681 1.00 97.38 68 TYR A CA 1
ATOM 526 C C . TYR A 1 68 ? -3.893 -5.011 -0.413 1.00 97.38 68 TYR A C 1
ATOM 528 O O . TYR A 1 68 ? -3.965 -5.616 0.655 1.00 97.38 68 TYR A O 1
ATOM 536 N N . ILE A 1 69 ? -4.762 -5.195 -1.401 1.00 96.44 69 ILE A N 1
ATOM 537 C CA . ILE A 1 69 ? -5.909 -6.104 -1.370 1.00 96.44 69 ILE A CA 1
ATOM 538 C C . ILE A 1 69 ? -5.568 -7.313 -2.235 1.00 96.44 69 ILE A C 1
ATOM 540 O O . ILE A 1 69 ? -5.365 -7.183 -3.444 1.00 96.44 69 ILE A O 1
ATOM 544 N N . ARG A 1 70 ? -5.456 -8.486 -1.614 1.00 97.00 70 ARG A N 1
ATOM 545 C CA . ARG A 1 70 ? -5.073 -9.735 -2.277 1.00 97.00 70 ARG A CA 1
ATOM 546 C C . ARG A 1 70 ? -6.281 -10.633 -2.462 1.00 97.00 70 ARG A C 1
ATOM 548 O O . ARG A 1 70 ? -7.072 -10.812 -1.533 1.00 97.00 70 ARG A O 1
ATOM 555 N N . HIS A 1 71 ? -6.363 -11.212 -3.652 1.00 95.94 71 HIS A N 1
ATOM 556 C CA . HIS A 1 71 ? -7.474 -12.044 -4.076 1.00 95.94 71 HIS A CA 1
ATOM 557 C C . HIS A 1 71 ? -7.013 -13.474 -4.356 1.00 95.94 71 HIS A C 1
ATOM 559 O O . HIS A 1 71 ? -5.910 -13.684 -4.868 1.00 95.94 71 HIS A O 1
ATOM 565 N N . TYR A 1 72 ? -7.860 -14.457 -4.062 1.00 95.62 72 TYR A N 1
ATOM 566 C CA . TYR A 1 72 ? -7.655 -15.815 -4.551 1.00 95.62 72 TYR A CA 1
ATOM 567 C C . TYR A 1 72 ? -7.862 -15.879 -6.065 1.00 95.62 72 TYR A C 1
ATOM 569 O O . TYR A 1 72 ? -8.777 -15.265 -6.607 1.00 95.62 72 TYR A O 1
ATOM 577 N N . LEU A 1 73 ? -7.027 -16.658 -6.758 1.00 91.06 73 LEU A N 1
ATOM 578 C CA . LEU A 1 73 ? -7.142 -16.844 -8.210 1.00 91.06 73 LEU A CA 1
ATOM 579 C C . LEU A 1 73 ? -8.408 -17.615 -8.613 1.00 91.06 73 LEU A C 1
ATOM 581 O O . LEU A 1 73 ? -8.870 -17.473 -9.740 1.00 91.06 73 LEU A O 1
ATOM 585 N N . SER A 1 74 ? -8.941 -18.445 -7.714 1.00 91.88 74 SER A N 1
ATOM 586 C CA . SER A 1 74 ? -10.073 -19.337 -7.980 1.00 91.88 74 SER A CA 1
ATOM 587 C C . SER A 1 74 ? -11.403 -18.602 -8.128 1.00 91.88 74 SER A C 1
ATOM 589 O O . SER A 1 74 ? -12.187 -18.936 -9.010 1.00 91.88 74 SER A O 1
ATOM 591 N N . ASP A 1 75 ? -11.667 -17.624 -7.265 1.00 92.19 75 ASP A N 1
ATOM 592 C CA . ASP A 1 75 ? -12.980 -16.979 -7.128 1.00 92.19 75 ASP A CA 1
ATOM 593 C C . ASP A 1 75 ? -12.895 -15.460 -6.895 1.00 92.19 75 ASP A C 1
ATOM 595 O O . ASP A 1 75 ? -13.910 -14.788 -6.694 1.00 92.19 75 ASP A O 1
ATOM 599 N N . ILE A 1 76 ? -11.681 -14.897 -6.943 1.00 91.31 76 ILE A N 1
ATOM 600 C CA . ILE A 1 76 ? -11.404 -13.471 -6.730 1.00 91.31 76 ILE A CA 1
ATOM 601 C C . ILE A 1 76 ? -11.805 -12.997 -5.318 1.00 91.31 76 ILE A C 1
ATOM 603 O O . ILE A 1 76 ? -11.851 -11.791 -5.045 1.00 91.31 76 ILE A O 1
ATOM 607 N N . SER A 1 77 ? -12.061 -13.923 -4.388 1.00 94.88 77 SER A N 1
ATOM 608 C CA . SER A 1 77 ? -12.375 -13.585 -3.004 1.00 94.88 77 SER A CA 1
ATOM 609 C C . SER A 1 77 ? -11.172 -12.943 -2.318 1.00 94.88 77 SER A C 1
ATOM 611 O O . SER A 1 77 ? -10.016 -13.302 -2.553 1.00 94.88 77 SER A O 1
ATOM 613 N N . ILE A 1 78 ? -11.436 -11.927 -1.500 1.00 95.31 78 ILE A N 1
ATOM 614 C CA . ILE A 1 78 ? -10.404 -11.188 -0.777 1.00 95.31 78 ILE A CA 1
ATOM 615 C C . ILE A 1 78 ? -10.010 -12.003 0.447 1.00 95.31 78 ILE A C 1
ATOM 617 O O . ILE A 1 78 ? -10.803 -12.152 1.376 1.00 95.31 78 ILE A O 1
ATOM 621 N N . TYR A 1 79 ? -8.766 -12.470 0.476 1.00 95.81 79 TYR A N 1
ATOM 622 C CA . TYR A 1 79 ? -8.229 -13.224 1.612 1.00 95.81 79 TYR A CA 1
ATOM 623 C C . TYR A 1 79 ? -7.321 -12.378 2.505 1.00 95.81 79 TYR A C 1
ATOM 625 O O . TYR A 1 79 ? -7.085 -12.711 3.665 1.00 95.81 79 TYR A O 1
ATOM 633 N N . LYS A 1 80 ? -6.805 -11.252 1.996 1.00 96.44 80 LYS A N 1
ATOM 634 C CA . LYS A 1 80 ? -5.949 -10.368 2.787 1.00 96.44 80 LYS A CA 1
ATOM 635 C C . LYS A 1 80 ? -6.071 -8.909 2.366 1.00 96.44 80 LYS A C 1
ATOM 637 O O . LYS A 1 80 ? -5.938 -8.588 1.187 1.00 96.44 80 LYS A O 1
ATOM 642 N N . ILE A 1 81 ? -6.230 -8.032 3.355 1.00 96.62 81 ILE A N 1
ATOM 643 C CA . ILE A 1 81 ? -6.016 -6.587 3.223 1.00 96.62 81 ILE A CA 1
ATOM 644 C C . ILE A 1 81 ? -4.846 -6.202 4.132 1.00 96.62 81 ILE A C 1
ATOM 646 O O . ILE A 1 81 ? -4.862 -6.480 5.330 1.00 96.62 81 ILE A O 1
ATOM 650 N N . ASP A 1 82 ? -3.820 -5.597 3.542 1.00 97.75 82 ASP A N 1
ATOM 651 C CA . ASP A 1 82 ? -2.605 -5.142 4.219 1.00 97.75 82 ASP A CA 1
ATOM 652 C C . ASP A 1 82 ? -2.487 -3.629 4.067 1.00 97.75 82 ASP A C 1
ATOM 654 O O . ASP A 1 82 ? -2.292 -3.137 2.955 1.00 97.75 82 ASP A O 1
ATOM 658 N N . THR A 1 83 ? -2.664 -2.898 5.160 1.00 97.06 83 THR A N 1
ATOM 659 C CA . THR A 1 83 ? -2.769 -1.443 5.153 1.00 97.06 83 THR A CA 1
ATOM 660 C C . THR A 1 83 ? -1.661 -0.820 5.988 1.00 97.06 83 THR A C 1
ATOM 662 O O . THR A 1 83 ? -1.528 -1.072 7.185 1.00 97.06 83 THR A O 1
ATOM 665 N N . ILE A 1 84 ? -0.902 0.081 5.374 1.00 96.81 84 ILE A N 1
ATOM 666 C CA . ILE A 1 84 ? -0.109 1.069 6.101 1.00 96.81 84 ILE A CA 1
ATOM 667 C C . ILE A 1 84 ? -0.965 2.322 6.245 1.00 96.81 84 ILE A C 1
ATOM 669 O O . ILE A 1 84 ? -1.404 2.905 5.251 1.00 96.81 84 ILE A O 1
ATOM 673 N N . ALA A 1 85 ? -1.224 2.706 7.491 1.00 94.81 85 ALA A N 1
ATOM 674 C CA . ALA A 1 85 ? -2.026 3.862 7.853 1.00 94.81 85 ALA A CA 1
ATOM 675 C C . ALA A 1 85 ? -1.144 4.891 8.562 1.00 94.81 85 ALA A C 1
ATOM 677 O O . ALA A 1 85 ? -0.802 4.732 9.738 1.00 94.81 85 ALA A O 1
ATOM 678 N N . SER A 1 86 ? -0.804 5.960 7.846 1.00 95.44 86 SER A N 1
ATOM 679 C CA . SER A 1 86 ? -0.068 7.101 8.388 1.00 95.44 86 SER A CA 1
ATOM 680 C C . SER A 1 86 ? -1.040 8.205 8.779 1.00 95.44 86 SER A C 1
ATOM 682 O O . SER A 1 86 ? -1.961 8.532 8.031 1.00 95.44 86 SER A O 1
ATOM 684 N N . THR A 1 87 ? -0.849 8.788 9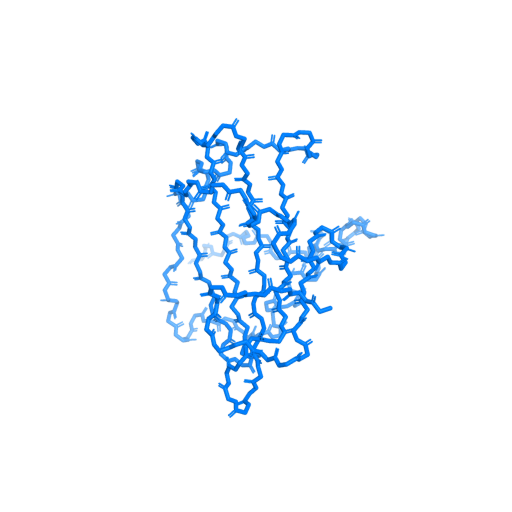.957 1.00 93.56 87 THR A N 1
ATOM 685 C CA . THR A 1 87 ? -1.725 9.832 10.499 1.00 93.56 87 THR A CA 1
ATOM 686 C C . THR A 1 87 ? -0.940 10.771 11.416 1.00 93.56 87 THR A C 1
ATOM 688 O O . THR A 1 87 ? 0.276 10.651 11.542 1.00 93.56 87 THR A O 1
ATOM 691 N N . THR A 1 88 ? -1.604 11.730 12.060 1.00 90.38 88 THR A N 1
ATOM 692 C CA . THR A 1 88 ? -0.977 12.644 13.020 1.00 90.38 88 THR A CA 1
ATOM 693 C C . THR A 1 88 ? -0.125 11.882 14.041 1.00 90.38 88 THR A C 1
ATOM 695 O O . THR A 1 88 ? -0.623 10.989 14.727 1.00 90.38 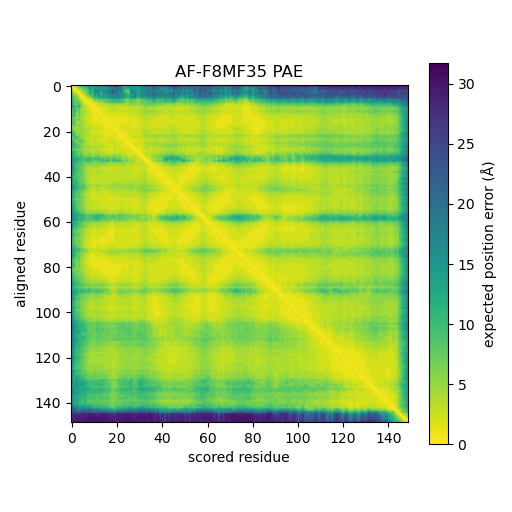88 THR A O 1
ATOM 698 N N . GLY A 1 89 ? 1.157 12.251 14.140 1.00 90.44 89 GLY A N 1
ATOM 699 C CA . GLY A 1 89 ? 2.157 11.595 14.992 1.00 90.44 89 GLY A CA 1
ATOM 700 C C . GLY A 1 89 ? 3.023 10.549 14.278 1.00 90.44 89 GLY A C 1
ATOM 701 O O . GLY A 1 89 ? 4.046 10.145 14.825 1.00 90.44 89 GLY A O 1
ATOM 702 N N . SER A 1 90 ? 2.670 10.138 13.056 1.00 93.69 90 SER A N 1
ATOM 703 C CA . SER A 1 90 ? 3.533 9.307 12.209 1.00 93.69 90 SER A CA 1
ATOM 704 C C . SER A 1 90 ? 4.764 10.092 11.733 1.00 93.69 90 SER A C 1
ATOM 706 O O . SER A 1 90 ? 4.708 11.304 11.509 1.00 93.69 90 SER A O 1
ATOM 708 N N . TRP A 1 91 ? 5.889 9.392 11.567 1.00 87.81 91 TRP A N 1
ATOM 709 C CA . TRP A 1 91 ? 7.149 9.981 11.107 1.00 87.81 91 TRP A CA 1
ATOM 710 C C . TRP A 1 91 ? 6.988 10.648 9.731 1.00 87.81 91 TRP A C 1
ATOM 712 O O . TRP A 1 91 ? 6.419 10.051 8.820 1.00 87.81 91 TRP A O 1
ATOM 722 N N . LEU A 1 92 ? 7.468 11.894 9.609 1.00 88.38 92 LEU A N 1
ATOM 723 C CA . LEU A 1 92 ? 7.404 12.737 8.400 1.00 88.38 92 LEU A CA 1
ATOM 724 C C . LEU A 1 92 ? 6.004 12.890 7.771 1.00 88.38 92 LEU A C 1
ATOM 726 O O . LEU A 1 92 ? 5.873 13.183 6.584 1.00 88.38 92 LEU A O 1
ATOM 730 N N . PHE A 1 93 ? 4.940 12.721 8.554 1.00 94.69 93 PHE A N 1
ATOM 731 C CA . PHE A 1 93 ? 3.581 12.778 8.030 1.00 94.69 93 PHE A CA 1
ATOM 732 C C . PHE A 1 93 ? 3.115 14.207 7.717 1.00 94.69 93 PHE A C 1
ATOM 734 O O . PHE A 1 93 ? 3.065 15.066 8.598 1.00 94.69 93 PHE A O 1
ATOM 741 N N . ASN A 1 94 ? 2.679 14.430 6.473 1.00 94.94 94 ASN A N 1
ATOM 742 C CA . ASN A 1 94 ? 1.950 15.626 6.055 1.00 94.94 94 ASN A CA 1
ATOM 743 C C . ASN A 1 94 ? 0.972 15.291 4.915 1.00 94.94 94 ASN A C 1
ATOM 745 O O . ASN A 1 94 ? 1.346 15.286 3.743 1.00 94.94 94 ASN A O 1
ATOM 749 N N . ALA A 1 95 ? -0.297 15.041 5.256 1.00 95.31 95 ALA A N 1
ATOM 750 C CA . ALA A 1 95 ? -1.318 14.675 4.270 1.00 95.31 95 ALA A CA 1
ATOM 751 C C . ALA A 1 95 ? -1.537 15.750 3.192 1.00 95.31 95 ALA A C 1
ATOM 753 O O . ALA A 1 95 ? -1.838 15.411 2.051 1.00 95.31 95 ALA A O 1
ATOM 754 N N . SER A 1 96 ? -1.383 17.037 3.524 1.00 96.12 96 SER A N 1
ATOM 755 C CA . SER A 1 96 ? -1.562 18.131 2.561 1.00 96.12 96 SER A CA 1
ATOM 756 C C . SER A 1 96 ? -0.473 18.132 1.495 1.00 96.12 96 SER A C 1
ATOM 758 O O . SER A 1 96 ? -0.775 18.319 0.318 1.00 96.12 96 SER A O 1
ATOM 760 N N . TRP A 1 97 ? 0.777 17.874 1.885 1.00 96.50 97 TRP A N 1
ATOM 761 C CA . TRP A 1 97 ? 1.875 17.707 0.933 1.00 96.50 97 TRP A CA 1
ATOM 762 C C . TRP A 1 97 ? 1.718 16.436 0.107 1.00 96.50 97 TRP A C 1
ATOM 764 O O . TRP A 1 97 ? 1.853 16.503 -1.112 1.00 96.50 97 TRP A O 1
ATOM 774 N N . THR A 1 98 ? 1.351 15.308 0.724 1.00 96.06 98 THR A N 1
ATOM 775 C CA . THR A 1 98 ? 1.044 14.083 -0.031 1.00 96.06 98 THR A CA 1
ATOM 776 C C . THR A 1 98 ? -0.041 14.344 -1.075 1.00 96.06 98 THR A C 1
ATOM 778 O O . THR A 1 98 ? 0.152 14.028 -2.243 1.00 96.06 98 THR A O 1
ATOM 781 N N . LEU A 1 99 ? -1.144 15.000 -0.692 1.00 96.81 99 LEU A N 1
ATOM 782 C CA . LEU A 1 99 ? -2.225 15.354 -1.613 1.00 96.81 99 LEU A CA 1
ATOM 783 C C . LEU A 1 99 ? -1.743 16.258 -2.754 1.00 96.81 99 LEU A C 1
ATOM 785 O O . LEU A 1 99 ? -2.156 16.076 -3.899 1.00 96.81 99 LEU A O 1
ATOM 789 N N . GLN A 1 100 ? -0.898 17.244 -2.446 1.00 97.38 100 GLN A N 1
ATOM 790 C CA . GLN A 1 100 ? -0.346 18.161 -3.438 1.00 97.38 100 GLN A CA 1
ATOM 791 C C . GLN A 1 100 ? 0.456 17.412 -4.506 1.00 97.38 100 GLN A C 1
ATOM 793 O O . GLN A 1 100 ? 0.206 17.629 -5.690 1.00 97.38 100 GLN A O 1
ATOM 798 N N . PHE A 1 101 ? 1.383 16.537 -4.107 1.00 96.06 101 PHE A N 1
ATOM 799 C CA . PHE A 1 101 ? 2.207 15.773 -5.048 1.00 96.06 101 PHE A CA 1
ATOM 800 C C . PHE A 1 101 ? 1.394 14.710 -5.790 1.00 96.06 101 PHE A C 1
ATOM 802 O O . PHE A 1 101 ? 1.450 14.651 -7.016 1.00 96.06 101 PHE A O 1
ATOM 809 N N . ALA A 1 102 ? 0.538 13.962 -5.090 1.00 95.88 102 ALA A N 1
ATOM 810 C CA . ALA A 1 102 ? -0.287 12.919 -5.698 1.00 95.88 102 ALA A CA 1
ATOM 811 C C . ALA A 1 102 ? -1.211 13.453 -6.811 1.00 95.88 102 ALA A C 1
ATOM 813 O O . ALA A 1 102 ? -1.475 12.753 -7.789 1.00 95.88 102 ALA A O 1
ATOM 814 N N . ARG A 1 103 ? -1.675 14.709 -6.697 1.00 95.81 103 ARG A N 1
ATOM 815 C CA . ARG A 1 103 ? -2.485 15.391 -7.725 1.00 95.81 103 ARG A CA 1
ATOM 816 C C . ARG A 1 103 ? -1.696 15.865 -8.946 1.00 95.81 103 ARG A C 1
ATOM 818 O O . ARG A 1 103 ? -2.310 16.130 -9.974 1.00 95.81 103 ARG A O 1
ATOM 825 N N . GLN A 1 104 ? -0.383 16.029 -8.828 1.00 96.38 104 GLN A N 1
ATOM 826 C CA . GLN A 1 104 ? 0.479 16.445 -9.941 1.00 96.38 104 GLN A CA 1
ATOM 827 C C . GLN A 1 104 ? 0.916 15.258 -10.798 1.00 96.38 104 GLN A C 1
ATOM 829 O O . GLN A 1 104 ? 1.273 15.424 -11.962 1.00 96.38 104 GLN A O 1
ATOM 834 N N . GLU A 1 105 ? 0.894 14.061 -10.226 1.00 92.50 105 GLU A N 1
ATOM 835 C CA . GLU A 1 105 ? 1.281 12.849 -10.921 1.00 92.50 105 GLU A CA 1
ATOM 836 C C . GLU A 1 105 ? 0.242 12.432 -11.970 1.00 92.50 105 GLU A C 1
ATOM 838 O O . GLU A 1 105 ? -0.958 12.343 -11.700 1.00 92.50 105 GLU A O 1
ATOM 843 N N . ASN A 1 106 ? 0.731 12.094 -13.161 1.00 89.69 106 ASN A N 1
ATOM 844 C CA . ASN A 1 106 ? -0.061 11.525 -14.240 1.00 89.69 106 ASN A CA 1
ATOM 845 C C . ASN A 1 106 ? 0.450 10.114 -14.546 1.00 89.69 106 ASN A C 1
ATOM 847 O O . ASN A 1 106 ? 1.605 9.947 -14.932 1.00 89.69 106 ASN A O 1
ATOM 851 N N . TRP A 1 107 ? -0.417 9.113 -14.397 1.00 87.62 107 TRP A N 1
ATOM 852 C CA . TRP A 1 107 ? -0.091 7.695 -14.591 1.00 87.62 107 TRP A CA 1
ATOM 853 C C . TRP A 1 107 ? -0.894 7.106 -15.758 1.00 87.62 107 TRP A C 1
ATOM 855 O O . TRP A 1 107 ? -1.797 6.292 -15.540 1.00 87.62 107 TRP A O 1
ATOM 865 N N . PRO A 1 108 ? -0.632 7.531 -17.006 1.00 89.31 108 PRO A N 1
ATOM 866 C CA . PRO A 1 108 ? -1.331 6.985 -18.155 1.00 89.31 108 PRO A CA 1
ATOM 867 C C . PRO A 1 108 ? -0.933 5.525 -18.382 1.00 89.31 108 PRO A C 1
ATOM 869 O O . PRO A 1 108 ? 0.149 5.069 -18.006 1.00 89.31 108 PRO A O 1
ATOM 872 N N . ILE A 1 109 ? -1.795 4.788 -19.079 1.00 86.94 109 ILE A N 1
ATOM 873 C CA . ILE A 1 109 ? -1.431 3.463 -19.573 1.00 86.94 109 ILE A CA 1
ATOM 874 C C . ILE A 1 109 ? -0.318 3.633 -20.613 1.00 86.94 109 ILE A C 1
ATOM 876 O O . ILE A 1 109 ? -0.544 4.177 -21.692 1.00 86.94 109 ILE A O 1
ATOM 880 N N . MET A 1 110 ? 0.877 3.133 -20.305 1.00 89.31 110 MET A N 1
ATOM 881 C CA . MET A 1 110 ? 2.005 3.172 -21.236 1.00 89.31 110 MET A CA 1
ATOM 882 C C . MET A 1 110 ? 1.763 2.243 -22.441 1.00 89.31 110 MET A C 1
ATOM 884 O O . MET A 1 110 ? 1.232 1.139 -22.252 1.00 89.31 110 MET A O 1
ATOM 888 N N . PRO A 1 111 ? 2.172 2.614 -23.668 1.00 93.75 111 PRO A N 1
ATOM 889 C CA . PRO A 1 111 ? 2.197 1.704 -24.813 1.00 93.75 111 PRO A CA 1
ATOM 890 C C . PRO A 1 111 ? 3.031 0.457 -24.512 1.00 93.75 111 PRO A C 1
ATOM 892 O O . PRO A 1 111 ? 4.077 0.564 -23.881 1.00 93.75 111 PRO A O 1
ATOM 895 N N . LEU A 1 112 ? 2.605 -0.721 -24.982 1.00 90.75 112 LEU A N 1
ATOM 896 C CA . LEU A 1 112 ? 3.302 -1.985 -24.689 1.00 90.75 112 LEU A CA 1
ATOM 897 C C . LEU A 1 112 ? 4.792 -1.946 -25.053 1.00 90.75 112 LEU A C 1
ATOM 899 O O . LEU A 1 112 ? 5.607 -2.427 -24.278 1.00 90.75 112 LEU A O 1
ATOM 903 N N . ALA A 1 113 ? 5.143 -1.323 -26.180 1.00 94.06 113 ALA A N 1
ATOM 904 C CA . ALA A 1 113 ? 6.528 -1.199 -26.639 1.00 94.06 113 ALA A CA 1
ATOM 905 C C . ALA A 1 113 ? 7.415 -0.319 -25.736 1.00 94.06 113 ALA A C 1
ATOM 907 O O . ALA A 1 113 ? 8.632 -0.391 -25.837 1.00 94.06 113 ALA A O 1
ATOM 908 N N . GLN A 1 114 ? 6.818 0.510 -24.874 1.00 92.94 114 GLN A N 1
ATOM 909 C CA . GLN A 1 114 ? 7.525 1.371 -23.920 1.00 92.94 114 GLN A CA 1
ATOM 910 C C . GLN A 1 114 ? 7.522 0.796 -22.498 1.00 92.94 114 GLN A C 1
ATOM 912 O O . GLN A 1 114 ? 8.056 1.420 -21.588 1.00 92.94 114 GLN A O 1
ATOM 917 N N . ARG A 1 115 ? 6.876 -0.355 -22.268 1.00 91.44 115 ARG A N 1
ATOM 918 C CA . ARG A 1 115 ? 6.840 -0.977 -20.944 1.00 91.44 115 ARG A CA 1
ATOM 919 C C . ARG A 1 115 ? 8.080 -1.827 -20.743 1.00 91.44 115 ARG A C 1
ATOM 921 O O . ARG A 1 115 ? 8.315 -2.772 -21.492 1.00 91.44 115 ARG A O 1
ATOM 928 N N . ASP A 1 116 ? 8.799 -1.543 -19.670 1.00 92.44 116 ASP A N 1
ATOM 929 C CA . ASP A 1 116 ? 9.825 -2.440 -19.166 1.00 92.44 116 ASP A CA 1
ATOM 930 C C . ASP A 1 116 ? 9.246 -3.778 -18.697 1.00 92.44 116 ASP A C 1
ATOM 932 O O . ASP A 1 116 ? 8.058 -3.925 -18.381 1.00 92.44 116 ASP A O 1
ATOM 936 N N . THR A 1 117 ? 10.121 -4.779 -18.616 1.00 93.56 117 THR A N 1
ATOM 937 C CA . THR A 1 117 ? 9.746 -6.071 -18.046 1.00 93.56 117 THR A CA 1
ATOM 938 C C . THR A 1 117 ? 9.478 -5.944 -16.547 1.00 93.56 117 THR A C 1
ATOM 940 O O . THR A 1 117 ? 10.075 -5.122 -15.850 1.00 93.56 117 THR A O 1
ATOM 943 N N . ARG A 1 118 ? 8.623 -6.823 -16.009 1.00 91.69 118 ARG A N 1
ATOM 944 C CA . ARG A 1 118 ? 8.370 -6.897 -14.560 1.00 91.69 118 ARG A CA 1
ATOM 945 C C . ARG A 1 118 ? 9.668 -7.055 -13.761 1.00 91.69 118 ARG A C 1
ATOM 947 O O . ARG A 1 118 ? 9.823 -6.400 -12.738 1.00 91.69 118 ARG A O 1
ATOM 954 N N . HIS A 1 119 ? 10.583 -7.892 -14.248 1.00 94.31 119 HIS A N 1
ATOM 955 C CA . HIS A 1 119 ? 11.880 -8.122 -13.620 1.00 94.31 119 HIS A CA 1
ATOM 956 C C . HIS A 1 119 ? 12.715 -6.836 -13.560 1.00 94.31 119 HIS A C 1
ATOM 958 O O . HIS A 1 119 ? 13.242 -6.510 -12.503 1.00 94.31 119 HIS A O 1
ATOM 964 N N . THR A 1 120 ? 12.779 -6.074 -14.658 1.00 94.12 120 THR A N 1
ATOM 965 C CA . THR A 1 120 ? 13.479 -4.779 -14.701 1.00 94.12 120 THR A CA 1
ATOM 966 C C . THR A 1 120 ? 12.919 -3.804 -13.663 1.00 94.12 120 THR A C 1
ATOM 968 O O . THR A 1 120 ? 13.681 -3.215 -12.901 1.00 94.12 120 THR A O 1
ATOM 971 N N . LEU A 1 121 ? 11.589 -3.672 -13.584 1.00 91.81 121 LEU A N 1
ATOM 972 C CA . LEU A 1 121 ? 10.935 -2.771 -12.627 1.00 91.81 121 LEU A CA 1
ATOM 973 C C . LEU A 1 121 ? 11.166 -3.193 -11.170 1.00 91.81 121 LEU A C 1
ATOM 97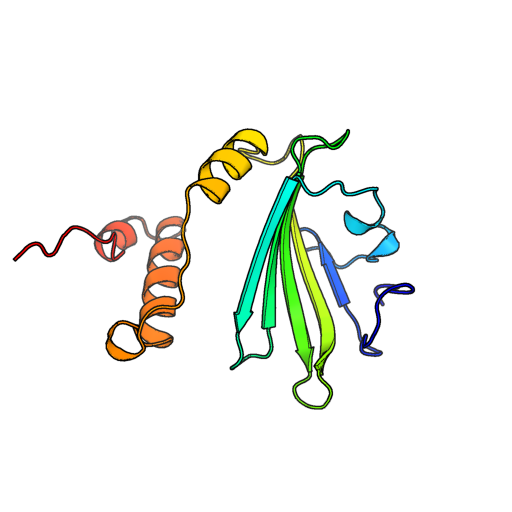5 O O . LEU A 1 121 ? 11.394 -2.342 -10.314 1.00 91.81 121 LEU A O 1
ATOM 979 N N . GLN A 1 122 ? 11.122 -4.499 -10.884 1.00 93.38 122 GLN A N 1
ATOM 980 C CA . GLN A 1 122 ? 11.413 -5.026 -9.549 1.00 93.38 122 GLN A CA 1
ATOM 981 C C . GLN A 1 122 ? 12.870 -4.773 -9.162 1.00 93.38 122 GLN A C 1
ATOM 983 O O . GLN A 1 122 ? 13.109 -4.207 -8.105 1.00 93.38 122 GLN A O 1
ATOM 988 N N . ALA A 1 123 ? 13.824 -5.081 -10.044 1.00 93.62 123 ALA A N 1
ATOM 989 C CA . ALA A 1 123 ? 15.240 -4.836 -9.785 1.00 93.62 123 ALA A CA 1
ATOM 990 C C . ALA A 1 123 ? 15.535 -3.346 -9.521 1.00 93.62 123 ALA A C 1
ATOM 992 O O . ALA A 1 123 ? 16.300 -3.018 -8.614 1.00 93.62 123 ALA A O 1
ATOM 993 N N . ALA A 1 124 ? 14.895 -2.436 -10.265 1.00 92.88 124 ALA A N 1
ATOM 994 C CA . ALA A 1 124 ? 15.007 -0.998 -10.028 1.00 92.88 124 ALA A CA 1
ATOM 995 C C . ALA A 1 124 ? 14.468 -0.587 -8.644 1.00 92.88 124 ALA A C 1
ATOM 997 O O . ALA A 1 124 ? 15.121 0.178 -7.931 1.00 92.88 124 ALA A O 1
ATOM 998 N N . ALA A 1 125 ? 13.301 -1.110 -8.248 1.00 92.75 125 ALA A N 1
ATOM 999 C CA . ALA A 1 125 ? 12.699 -0.838 -6.943 1.00 92.75 125 ALA A CA 1
ATOM 1000 C C . ALA A 1 125 ? 13.525 -1.424 -5.783 1.00 92.75 125 ALA A C 1
ATOM 1002 O O . ALA A 1 125 ? 13.753 -0.736 -4.789 1.00 92.75 125 ALA A O 1
ATOM 1003 N N . ASP A 1 126 ? 14.015 -2.655 -5.930 1.00 94.56 126 ASP A N 1
ATOM 1004 C CA . ASP A 1 126 ? 14.858 -3.322 -4.936 1.00 94.56 126 ASP A CA 1
ATOM 1005 C C . ASP A 1 126 ? 16.167 -2.548 -4.736 1.00 94.56 126 ASP A C 1
ATOM 1007 O O . ASP A 1 126 ? 16.534 -2.245 -3.606 1.00 94.56 126 ASP A O 1
ATOM 1011 N N . THR A 1 127 ? 16.803 -2.090 -5.820 1.00 93.38 127 THR A N 1
ATOM 1012 C CA . THR A 1 127 ? 18.036 -1.284 -5.740 1.00 93.38 127 THR A CA 1
ATOM 1013 C C . THR A 1 127 ? 17.820 0.033 -4.983 1.00 93.38 127 THR A C 1
ATOM 1015 O O . THR A 1 127 ? 18.692 0.472 -4.230 1.00 93.38 127 THR A O 1
ATOM 1018 N N . TYR A 1 128 ? 16.652 0.669 -5.140 1.00 92.00 128 TYR A N 1
ATOM 1019 C CA . TYR A 1 128 ? 16.297 1.854 -4.354 1.00 92.00 128 TYR A CA 1
ATOM 1020 C C . TYR A 1 128 ? 16.172 1.519 -2.861 1.00 92.00 128 TYR A C 1
ATOM 1022 O O . TYR A 1 128 ? 16.665 2.261 -2.009 1.00 92.00 128 TYR A O 1
ATOM 1030 N N . LEU A 1 129 ? 15.545 0.388 -2.526 1.00 93.50 129 LEU A N 1
ATOM 1031 C CA . LEU A 1 129 ? 15.409 -0.065 -1.140 1.00 93.50 129 LEU A CA 1
ATOM 1032 C C . LEU A 1 129 ? 16.741 -0.544 -0.535 1.00 93.50 129 LEU A C 1
ATOM 1034 O O . LEU A 1 129 ? 16.964 -0.386 0.666 1.00 93.50 129 LEU A O 1
ATOM 1038 N N . ASP A 1 130 ? 17.672 -1.036 -1.346 1.00 94.69 130 ASP A N 1
ATOM 1039 C CA . ASP A 1 130 ? 18.994 -1.453 -0.882 1.00 94.69 130 ASP A CA 1
ATOM 1040 C C . ASP A 1 130 ? 19.818 -0.288 -0.325 1.00 94.69 130 ASP A C 1
ATOM 1042 O O . ASP A 1 130 ? 20.666 -0.505 0.541 1.00 94.69 130 ASP A O 1
ATOM 1046 N N . MET A 1 131 ? 19.535 0.959 -0.721 1.00 92.38 131 MET A N 1
ATOM 1047 C CA . MET A 1 131 ? 20.201 2.155 -0.182 1.00 92.38 131 MET A CA 1
ATOM 1048 C C . MET A 1 131 ? 20.107 2.271 1.346 1.00 92.38 131 MET A C 1
ATOM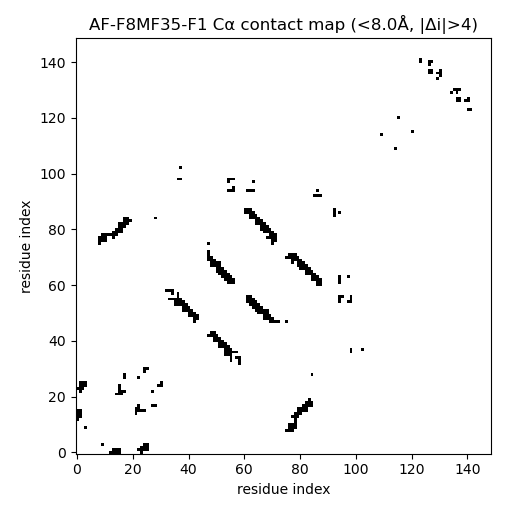 1050 O O . MET A 1 131 ? 20.987 2.860 1.975 1.00 92.38 131 MET A O 1
ATOM 1054 N N . TRP A 1 132 ? 19.069 1.688 1.951 1.00 88.88 132 TRP A N 1
ATOM 1055 C CA . TRP A 1 132 ? 18.862 1.683 3.401 1.00 88.88 132 TRP A CA 1
ATOM 1056 C C . TRP A 1 132 ? 19.799 0.722 4.146 1.00 88.88 132 TRP A C 1
ATOM 1058 O O . TRP A 1 132 ? 19.955 0.837 5.360 1.00 88.88 132 TRP A O 1
ATOM 1068 N N . SER A 1 133 ? 20.442 -0.205 3.432 1.00 93.44 133 SER A N 1
ATOM 1069 C CA . SER A 1 133 ? 21.387 -1.187 3.987 1.00 93.44 133 SER A CA 1
ATOM 1070 C C . SER A 1 133 ? 22.793 -1.083 3.381 1.00 93.44 133 SER A C 1
ATOM 1072 O O . SER A 1 133 ? 23.778 -1.466 4.012 1.00 93.44 133 SER A O 1
ATOM 1074 N N . ASN A 1 134 ? 22.908 -0.508 2.183 1.00 93.50 134 ASN A N 1
ATOM 1075 C CA . ASN A 1 134 ? 24.133 -0.365 1.418 1.00 93.50 134 ASN A CA 1
ATOM 1076 C C . ASN A 1 134 ? 24.177 1.010 0.737 1.00 93.50 134 ASN A C 1
ATOM 1078 O O . ASN A 1 134 ? 23.602 1.222 -0.328 1.00 93.50 134 ASN A O 1
ATOM 1082 N N . LYS A 1 135 ? 24.953 1.937 1.306 1.00 89.75 135 LYS A N 1
ATOM 1083 C CA . LYS A 1 135 ? 25.110 3.301 0.772 1.00 89.75 135 LYS A CA 1
ATOM 1084 C C . LYS A 1 135 ? 25.585 3.360 -0.685 1.00 89.75 135 LYS A C 1
ATOM 1086 O O . LYS A 1 135 ? 25.299 4.335 -1.369 1.00 89.75 135 LYS A O 1
ATOM 1091 N N . SER A 1 136 ? 26.315 2.349 -1.162 1.00 93.81 136 SER A N 1
ATOM 1092 C CA . SER A 1 136 ? 26.830 2.317 -2.535 1.00 93.81 136 SER A CA 1
ATOM 1093 C C . SER A 1 136 ? 25.751 1.962 -3.562 1.00 93.81 136 SER A C 1
ATOM 1095 O O . SER A 1 136 ? 25.956 2.219 -4.747 1.00 93.81 136 SER A O 1
ATOM 1097 N N . ALA A 1 137 ? 24.602 1.426 -3.127 1.00 92.25 137 ALA A N 1
ATOM 1098 C CA . ALA A 1 137 ? 23.471 1.106 -4.001 1.00 92.25 137 ALA A CA 1
ATOM 1099 C C . ALA A 1 137 ? 22.910 2.345 -4.716 1.00 92.25 137 ALA A C 1
ATOM 1101 O O . ALA A 1 137 ? 22.362 2.224 -5.806 1.00 92.25 137 ALA A O 1
ATOM 1102 N N . ILE A 1 138 ? 23.136 3.549 -4.172 1.00 91.06 138 ILE A N 1
ATOM 1103 C CA . ILE A 1 138 ? 22.711 4.814 -4.791 1.00 91.06 138 ILE A CA 1
ATOM 1104 C C . ILE A 1 138 ? 23.222 4.990 -6.229 1.00 91.06 138 ILE A C 1
ATOM 1106 O O . ILE A 1 138 ? 22.537 5.594 -7.051 1.00 91.06 138 ILE A O 1
ATOM 1110 N N . ASN A 1 139 ? 24.395 4.427 -6.540 1.00 91.31 139 ASN A N 1
ATOM 1111 C CA . ASN A 1 139 ? 25.015 4.499 -7.864 1.00 91.31 139 ASN A CA 1
ATOM 1112 C C . ASN A 1 139 ? 24.368 3.548 -8.882 1.00 91.31 139 ASN A C 1
ATOM 1114 O O . ASN A 1 139 ? 24.613 3.679 -10.076 1.00 91.31 139 ASN A O 1
ATOM 1118 N N . ALA A 1 140 ? 23.593 2.569 -8.411 1.00 90.81 140 ALA A N 1
ATOM 1119 C CA . ALA A 1 140 ? 22.933 1.567 -9.240 1.00 90.81 140 ALA A CA 1
ATOM 1120 C C . ALA A 1 140 ? 21.440 1.865 -9.454 1.00 90.81 140 ALA A C 1
ATOM 1122 O O . ALA A 1 140 ? 20.816 1.246 -10.314 1.00 90.81 140 ALA A O 1
ATOM 1123 N N . VAL A 1 141 ? 20.856 2.806 -8.701 1.00 90.00 141 VAL A N 1
ATOM 1124 C CA . VAL A 1 141 ? 19.455 3.197 -8.882 1.00 90.00 141 VAL A CA 1
ATOM 1125 C C . VAL A 1 141 ? 19.289 3.894 -10.239 1.00 90.00 141 VAL A C 1
ATOM 1127 O O . VAL A 1 141 ? 19.984 4.877 -10.515 1.00 90.00 141 VAL A O 1
ATOM 1130 N N . PRO A 1 142 ? 18.352 3.445 -11.091 1.00 89.81 142 PRO A N 1
ATOM 1131 C CA . PRO A 1 142 ? 18.074 4.097 -12.363 1.00 89.81 142 PRO A CA 1
ATOM 1132 C C . PRO A 1 142 ? 17.228 5.361 -12.137 1.00 89.81 142 PRO A C 1
ATOM 1134 O O . PRO A 1 142 ? 16.022 5.367 -12.361 1.00 89.81 142 PRO A O 1
ATOM 1137 N N . TRP A 1 143 ? 17.865 6.454 -11.704 1.00 87.31 143 TRP A N 1
ATOM 1138 C CA . TRP A 1 143 ? 17.228 7.740 -11.358 1.00 87.31 143 TRP A CA 1
ATOM 1139 C C . TRP A 1 143 ? 16.500 8.457 -12.508 1.00 87.31 143 TRP A C 1
ATOM 1141 O O . TRP A 1 143 ? 15.945 9.534 -12.305 1.00 87.31 143 TRP A O 1
ATOM 1151 N N . GLY A 1 144 ? 16.511 7.899 -13.721 1.00 76.75 144 GLY A N 1
ATOM 1152 C CA . GLY A 1 144 ? 15.866 8.511 -14.881 1.00 76.75 144 GLY A CA 1
ATOM 1153 C C . GLY A 1 144 ? 16.603 9.738 -15.423 1.00 76.75 144 GLY A C 1
ATOM 1154 O O . GLY A 1 144 ? 15.973 10.598 -16.035 1.00 76.75 144 GLY A O 1
ATOM 1155 N N . HIS A 1 145 ? 17.922 9.849 -15.214 1.00 65.75 145 HIS A N 1
ATOM 1156 C CA . HIS A 1 145 ? 18.714 10.895 -15.863 1.00 65.75 145 HIS A CA 1
ATOM 1157 C C . HIS A 1 145 ? 18.632 10.743 -17.394 1.00 65.75 145 HIS A C 1
ATOM 1159 O O . HIS A 1 145 ? 18.996 9.707 -17.943 1.00 65.75 145 HIS A O 1
ATOM 1165 N N . HIS A 1 146 ? 18.099 11.790 -18.030 1.00 43.72 146 HIS A N 1
ATOM 1166 C CA . HIS A 1 146 ? 17.876 12.017 -19.460 1.00 43.72 146 HIS A CA 1
ATOM 1167 C C . HIS A 1 146 ? 18.766 11.217 -20.430 1.00 43.72 146 HIS A C 1
ATOM 1169 O O . HIS A 1 146 ? 19.972 11.439 -20.487 1.00 43.72 146 HIS A O 1
ATOM 1175 N N . VAL A 1 147 ? 18.134 10.429 -21.306 1.00 42.00 147 VAL A N 1
ATOM 1176 C CA . VAL A 1 147 ? 18.642 10.197 -22.668 1.00 42.00 147 VAL A CA 1
ATOM 1177 C C . VAL A 1 147 ? 17.892 11.174 -23.574 1.00 42.00 147 VAL A C 1
ATOM 1179 O O . VAL A 1 147 ? 16.847 10.855 -24.137 1.00 42.00 147 VAL A O 1
ATOM 1182 N N . HIS A 1 148 ? 18.355 12.423 -23.597 1.00 39.84 148 HIS A N 1
ATOM 1183 C CA . HIS A 1 148 ? 18.138 13.286 -24.753 1.00 39.84 148 HIS A CA 1
ATOM 1184 C C . HIS A 1 148 ? 19.327 13.049 -25.679 1.00 39.84 148 HIS A C 1
ATOM 1186 O O . HIS A 1 148 ? 20.362 13.685 -25.498 1.00 39.84 148 HIS A O 1
ATOM 1192 N N . ASP A 1 149 ? 19.151 12.122 -26.615 1.00 36.72 149 ASP A N 1
ATOM 1193 C CA . ASP A 1 149 ? 19.834 12.155 -27.908 1.00 36.72 149 ASP A CA 1
ATOM 1194 C C . ASP A 1 149 ? 18.828 12.661 -28.953 1.00 36.72 149 ASP A C 1
ATOM 1196 O O . ASP A 1 149 ? 17.661 12.194 -28.921 1.00 36.72 149 ASP A O 1
#

Secondary structure (DSSP, 8-state):
----TT-SSEEEEEEEEETTEE--GGGSGGGS----SEEEEEEETTTTEEEEEEEESSSSS-EEEEEEEEE-TTT--EEEEEEEEEETTSTT--HHHHHHHHTT-------GGGPPPHHHHHHHHHHHHHTTT-GGGGGTS--------